Protein AF-A0A7Y0L9H0-F1 (afdb_monomer_lite)

Foldseek 3Di:
DDDQKDWPAWDWAKAWEDDDPLATDIDTDTWTWMAGPPPRDIDIDDDPQADPQFRYGVVLLVQLLVVCVVDPNCVSCVSVPPSGPDDPVCSVVVNVVVVPDDDDD

Structure (mmCIF, N/CA/C/O backbone):
data_AF-A0A7Y0L9H0-F1
#
_entry.id   AF-A0A7Y0L9H0-F1
#
loop_
_atom_site.group_PDB
_atom_site.id
_atom_site.type_symbol
_atom_site.label_atom_id
_atom_site.label_alt_id
_atom_site.label_comp_id
_atom_site.label_asym_id
_atom_site.label_entity_id
_atom_site.label_seq_id
_atom_site.pdbx_PDB_ins_code
_atom_site.Cartn_x
_atom_site.Cartn_y
_atom_site.Cartn_z
_atom_site.occupancy
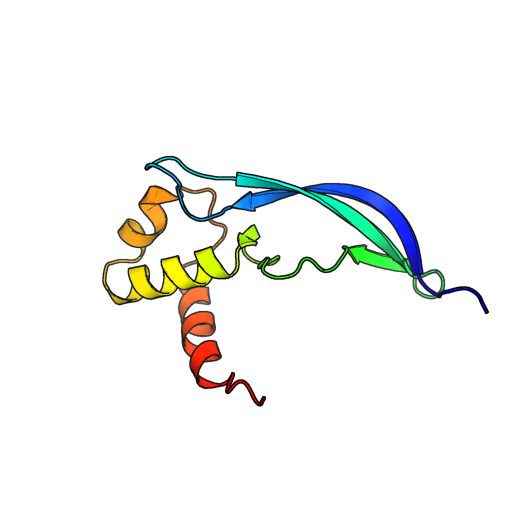_atom_site.B_iso_or_equiv
_atom_site.auth_seq_id
_atom_site.auth_comp_id
_atom_site.auth_asym_id
_atom_site.auth_atom_id
_atom_site.pdbx_PDB_model_num
ATOM 1 N N . MET A 1 1 ? -16.685 -8.187 28.097 1.00 49.34 1 MET A N 1
ATOM 2 C CA . MET A 1 1 ? -15.480 -7.383 27.807 1.00 49.34 1 MET A CA 1
ATOM 3 C C . MET A 1 1 ? -15.494 -7.094 26.321 1.00 49.34 1 MET A C 1
ATOM 5 O O . MET A 1 1 ? -15.111 -7.955 25.540 1.00 49.34 1 MET A O 1
ATOM 9 N N . ASP A 1 2 ? -16.060 -5.956 25.927 1.00 62.06 2 ASP A N 1
ATOM 10 C CA . ASP A 1 2 ? -16.191 -5.607 24.513 1.00 62.06 2 ASP A CA 1
ATOM 11 C C . ASP A 1 2 ? -14.815 -5.366 23.899 1.00 62.06 2 ASP A C 1
ATOM 13 O O . ASP A 1 2 ? -13.956 -4.722 24.508 1.00 62.06 2 ASP A O 1
ATOM 17 N N . ALA A 1 3 ? -14.601 -5.871 22.682 1.00 65.50 3 ALA A N 1
ATOM 18 C CA . ALA A 1 3 ? -13.403 -5.537 21.931 1.00 65.50 3 ALA A CA 1
ATOM 19 C C . ALA A 1 3 ? -13.306 -3.998 21.833 1.00 65.50 3 ALA A C 1
ATOM 21 O O . ALA A 1 3 ? -14.274 -3.349 21.419 1.00 65.50 3 ALA A O 1
ATOM 22 N N . PRO A 1 4 ? -12.160 -3.384 22.184 1.00 81.12 4 PRO A N 1
ATOM 23 C CA . PRO A 1 4 ? -12.028 -1.925 22.245 1.00 81.12 4 PRO A CA 1
ATOM 24 C C . PRO A 1 4 ? -12.211 -1.235 20.881 1.00 81.12 4 PRO A C 1
ATOM 26 O O . PRO A 1 4 ? -12.288 -0.008 20.808 1.00 81.12 4 PRO A O 1
ATOM 29 N N . LEU A 1 5 ? -12.297 -2.011 19.798 1.00 88.12 5 LEU A N 1
ATOM 30 C CA . LEU A 1 5 ? -12.321 -1.581 18.409 1.00 88.12 5 LEU A CA 1
ATOM 31 C C . LEU A 1 5 ? -13.607 -2.070 17.729 1.00 88.12 5 LEU A C 1
ATOM 33 O O . LEU A 1 5 ? -13.976 -3.232 17.870 1.00 88.12 5 LEU A O 1
ATOM 37 N N . TYR A 1 6 ? -14.270 -1.204 16.959 1.00 90.88 6 TYR A N 1
ATOM 38 C CA . TYR A 1 6 ? -15.436 -1.576 16.145 1.00 90.88 6 TYR A CA 1
ATOM 39 C C . TYR A 1 6 ? -15.314 -1.058 14.709 1.00 90.88 6 TYR A C 1
ATOM 41 O O . TYR A 1 6 ? -14.565 -0.115 14.438 1.00 90.88 6 TYR A O 1
ATOM 49 N N . GLY A 1 7 ? -16.050 -1.678 13.783 1.00 91.44 7 GLY A N 1
ATOM 50 C CA . GLY A 1 7 ? -16.091 -1.262 12.381 1.00 91.44 7 GLY A CA 1
ATOM 51 C C . GLY A 1 7 ? -16.749 0.111 12.208 1.00 91.44 7 GLY A C 1
ATOM 52 O O . GLY A 1 7 ? -17.902 0.307 12.576 1.00 91.44 7 GLY A O 1
ATOM 53 N N . PHE A 1 8 ? -16.020 1.057 11.618 1.00 92.94 8 PHE A N 1
ATOM 54 C CA . PHE A 1 8 ? -16.429 2.441 11.362 1.00 92.94 8 PHE A CA 1
ATOM 55 C C . PHE A 1 8 ? -16.506 2.725 9.849 1.00 92.94 8 PHE A C 1
ATOM 57 O O . PHE A 1 8 ? -15.874 3.642 9.320 1.00 92.94 8 PHE A O 1
ATOM 64 N N . GLY A 1 9 ? -17.264 1.885 9.140 1.00 93.75 9 GLY A N 1
ATOM 65 C CA . GLY A 1 9 ? -17.451 1.964 7.688 1.00 93.75 9 GLY A CA 1
ATOM 66 C C . GLY A 1 9 ? -16.247 1.486 6.870 1.00 93.75 9 GLY A C 1
ATOM 67 O O . GLY A 1 9 ? -15.215 1.088 7.410 1.00 93.75 9 GLY A O 1
ATOM 68 N N . ARG A 1 10 ? -16.385 1.522 5.545 1.00 94.19 10 ARG A N 1
ATOM 69 C CA . ARG A 1 10 ? -15.342 1.110 4.598 1.00 94.19 10 ARG A CA 1
ATOM 70 C C . ARG A 1 10 ? -14.944 2.253 3.679 1.00 94.19 10 ARG A C 1
ATOM 72 O O . ARG A 1 10 ? -15.691 3.219 3.511 1.00 94.19 10 ARG A O 1
ATOM 79 N N . LYS A 1 11 ? -13.724 2.193 3.156 1.00 92.56 11 LYS A N 1
ATOM 80 C CA . LYS A 1 11 ? -13.213 3.182 2.211 1.00 92.56 11 LYS A CA 1
ATOM 81 C C . LYS A 1 11 ? -12.370 2.500 1.150 1.00 92.56 11 LYS A C 1
ATOM 83 O O . LYS A 1 11 ? -11.283 2.001 1.448 1.00 92.56 11 LYS A O 1
ATOM 88 N N . GLN A 1 12 ? -12.810 2.647 -0.094 1.00 94.19 12 GLN A N 1
ATOM 89 C CA . GLN A 1 12 ? -12.024 2.278 -1.258 1.00 94.19 12 GLN A CA 1
ATOM 90 C C . GLN A 1 12 ? -10.747 3.112 -1.345 1.00 94.19 12 GLN A C 1
ATOM 92 O O . GLN A 1 12 ? -10.751 4.346 -1.255 1.00 94.19 12 GL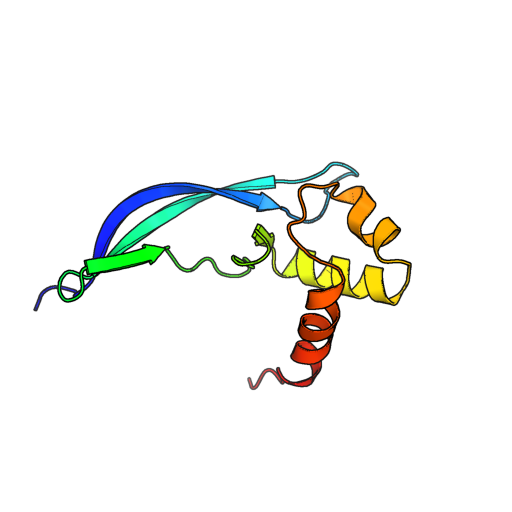N A O 1
ATOM 97 N N . GLN A 1 13 ? -9.637 2.411 -1.517 1.00 91.25 13 GLN A N 1
ATOM 98 C CA . GLN A 1 13 ? -8.321 2.973 -1.739 1.00 91.25 13 GLN A CA 1
ATOM 99 C C . GLN A 1 13 ? -7.693 2.372 -2.975 1.00 91.25 13 GLN A C 1
ATOM 101 O O . GLN A 1 13 ? -7.903 1.210 -3.312 1.00 91.25 13 GLN A O 1
ATOM 106 N N . LEU A 1 14 ? -6.898 3.200 -3.638 1.00 91.62 14 LEU A N 1
ATOM 107 C CA . LEU A 1 14 ? -6.198 2.831 -4.845 1.00 91.62 14 LEU A CA 1
ATOM 108 C C . LEU A 1 14 ? -4.709 2.716 -4.542 1.00 91.62 14 LEU A C 1
ATOM 110 O O . LEU A 1 14 ? -4.085 3.684 -4.104 1.00 91.62 14 LEU A O 1
ATOM 114 N N . PHE A 1 15 ? -4.154 1.545 -4.826 1.00 90.38 15 PHE A N 1
ATOM 115 C CA . PHE A 1 15 ? -2.738 1.241 -4.696 1.00 90.38 15 PHE A CA 1
ATOM 116 C C . PHE A 1 15 ? -2.146 0.934 -6.067 1.00 90.38 15 PHE A C 1
ATOM 118 O O . PHE A 1 15 ? -2.767 0.281 -6.899 1.00 90.38 15 PHE A O 1
ATOM 125 N N . MET A 1 16 ? -0.939 1.418 -6.327 1.00 90.06 16 MET A N 1
ATOM 126 C CA . MET A 1 16 ? -0.202 1.075 -7.539 1.00 90.06 16 MET A CA 1
ATOM 127 C C . MET A 1 16 ? 0.493 -0.280 -7.383 1.00 90.06 16 MET A C 1
ATOM 129 O O . MET A 1 16 ? 0.913 -0.648 -6.285 1.00 90.06 16 MET A O 1
ATOM 133 N N . ASP A 1 17 ? 0.669 -0.987 -8.492 1.00 92.19 17 ASP A N 1
ATOM 134 C CA . ASP A 1 17 ? 1.426 -2.235 -8.522 1.00 92.19 17 ASP A CA 1
ATOM 135 C C . ASP A 1 17 ? 2.366 -2.295 -9.739 1.00 92.19 17 ASP A C 1
ATOM 137 O O . ASP A 1 17 ? 2.420 -1.372 -10.562 1.00 92.19 17 ASP A O 1
ATOM 141 N N . LEU A 1 18 ? 3.146 -3.372 -9.828 1.00 90.69 18 LEU A N 1
ATOM 142 C CA . LEU A 1 18 ? 3.986 -3.688 -10.976 1.00 90.69 18 LEU A CA 1
ATOM 143 C C . LEU A 1 18 ? 3.171 -3.699 -12.275 1.00 90.69 18 LEU A C 1
ATOM 145 O O . LEU A 1 18 ? 2.039 -4.184 -12.290 1.00 90.69 18 LEU A O 1
ATOM 149 N N . PRO A 1 19 ? 3.730 -3.181 -13.383 1.00 90.25 19 PRO A N 1
ATOM 150 C CA . PRO A 1 19 ? 3.054 -3.259 -14.658 1.00 90.25 19 PRO A CA 1
ATOM 151 C C . PRO A 1 19 ? 2.948 -4.721 -15.091 1.00 90.25 19 PRO A C 1
ATOM 153 O O . PRO A 1 19 ? 3.906 -5.485 -14.979 1.00 90.25 19 PRO A O 1
ATOM 156 N N . MET A 1 20 ? 1.797 -5.087 -15.640 1.00 90.88 20 MET A N 1
ATOM 157 C CA . MET A 1 20 ? 1.559 -6.397 -16.240 1.00 90.88 20 MET A CA 1
ATOM 158 C C . MET A 1 20 ? 1.340 -6.193 -17.736 1.00 90.88 20 MET A C 1
ATOM 160 O O . MET A 1 20 ? 0.596 -5.299 -18.143 1.00 90.88 20 MET A O 1
ATOM 164 N N . HIS A 1 21 ? 2.039 -6.974 -18.563 1.00 89.81 21 HIS A N 1
ATOM 165 C CA . HIS A 1 21 ? 1.976 -6.886 -20.031 1.00 89.81 21 HIS A CA 1
ATOM 166 C C . HIS A 1 21 ? 2.213 -5.468 -20.587 1.00 89.81 21 HIS A C 1
ATOM 168 O O . HIS A 1 21 ? 1.515 -5.008 -21.488 1.00 89.81 21 HIS A O 1
ATOM 174 N N . GLY A 1 22 ? 3.165 -4.732 -20.002 1.00 85.31 22 GLY A N 1
ATOM 175 C CA . GLY A 1 22 ? 3.490 -3.361 -20.416 1.00 85.31 22 GLY A CA 1
ATOM 176 C C . GLY A 1 22 ? 2.438 -2.309 -20.044 1.00 85.31 22 GLY A C 1
ATOM 177 O O . GLY A 1 22 ? 2.600 -1.138 -20.382 1.00 85.31 22 GLY A O 1
ATOM 178 N N . ARG A 1 23 ? 1.375 -2.688 -19.323 1.00 87.00 23 ARG A N 1
ATOM 179 C CA . ARG A 1 23 ? 0.316 -1.780 -18.871 1.00 87.00 23 ARG A CA 1
ATOM 180 C C . ARG A 1 23 ? 0.434 -1.505 -17.380 1.00 87.00 23 ARG A C 1
ATOM 182 O O . ARG A 1 23 ? 0.857 -2.351 -16.599 1.00 87.00 23 ARG A O 1
ATOM 189 N N . ARG A 1 24 ? 0.035 -0.299 -16.979 1.00 88.19 24 ARG A N 1
ATOM 190 C CA . ARG A 1 24 ? -0.020 0.111 -15.570 1.00 88.19 24 ARG A CA 1
ATOM 191 C C . ARG A 1 24 ? -1.119 -0.658 -14.845 1.00 88.19 24 ARG A C 1
ATOM 193 O O . ARG A 1 24 ? -2.245 -0.693 -15.331 1.00 88.19 24 ARG A O 1
ATOM 200 N N . VAL A 1 25 ? -0.803 -1.180 -13.663 1.00 91.62 25 VAL A N 1
ATOM 201 C CA . VAL A 1 25 ? -1.756 -1.894 -12.806 1.00 91.62 25 VAL A CA 1
ATOM 202 C C . VAL A 1 25 ? -2.065 -1.065 -11.565 1.00 91.62 25 VAL A C 1
ATOM 204 O O . VAL A 1 25 ? -1.188 -0.415 -10.984 1.00 91.62 25 VAL A O 1
ATOM 207 N N . ARG A 1 26 ? -3.344 -1.063 -11.187 1.00 91.19 26 ARG A N 1
ATOM 208 C CA . ARG A 1 26 ? -3.873 -0.417 -9.987 1.00 91.19 26 ARG A CA 1
ATOM 209 C C . ARG A 1 26 ? -4.752 -1.418 -9.252 1.00 91.19 26 ARG A C 1
ATOM 211 O O . ARG A 1 26 ? -5.630 -2.018 -9.862 1.00 91.19 26 ARG A O 1
ATOM 218 N N . LEU A 1 27 ? -4.521 -1.567 -7.959 1.00 92.31 27 LEU A N 1
ATOM 219 C CA . LEU A 1 27 ? -5.346 -2.347 -7.052 1.00 92.31 27 LEU A CA 1
ATOM 220 C C . LEU A 1 27 ? -6.351 -1.403 -6.400 1.00 92.31 27 LEU A C 1
ATOM 222 O O . LEU A 1 27 ? -5.962 -0.381 -5.834 1.00 92.31 27 LEU A O 1
ATOM 226 N N . VAL A 1 28 ? -7.634 -1.737 -6.489 1.00 94.00 28 VAL A N 1
ATOM 227 C CA . VAL A 1 28 ? -8.694 -1.053 -5.746 1.00 94.00 28 VAL A CA 1
ATOM 228 C C . VAL A 1 28 ? -9.077 -1.960 -4.589 1.00 94.00 28 VAL A C 1
ATOM 230 O O . VAL A 1 28 ? -9.591 -3.052 -4.806 1.00 94.00 28 VAL A O 1
ATOM 233 N N . ILE A 1 29 ? -8.778 -1.522 -3.372 1.00 93.31 29 ILE A N 1
ATOM 234 C CA . ILE A 1 29 ? -9.014 -2.287 -2.148 1.00 93.31 29 ILE A CA 1
ATOM 235 C C . ILE A 1 29 ? -10.045 -1.531 -1.324 1.00 93.31 29 ILE A C 1
ATOM 237 O O . ILE A 1 29 ? -9.849 -0.352 -1.018 1.00 93.31 29 ILE A O 1
ATOM 241 N N . ASP A 1 30 ? -11.139 -2.194 -0.965 1.00 94.31 30 ASP A N 1
ATOM 242 C CA . ASP A 1 30 ? -12.095 -1.647 -0.010 1.00 94.31 30 ASP A CA 1
ATOM 243 C C . ASP A 1 30 ? -11.626 -1.943 1.416 1.00 94.31 30 ASP A C 1
ATOM 245 O O . ASP A 1 30 ? -11.740 -3.067 1.894 1.00 94.31 30 ASP A O 1
ATOM 249 N N . CYS A 1 31 ? -11.032 -0.950 2.078 1.00 92.62 31 CYS A N 1
ATOM 250 C CA . CYS A 1 31 ? -10.447 -1.146 3.401 1.00 92.62 31 CYS A CA 1
ATOM 251 C C . CYS A 1 31 ? -11.487 -0.902 4.492 1.00 92.62 31 CYS A C 1
ATOM 253 O O . CYS A 1 31 ? -12.115 0.167 4.530 1.00 92.62 31 CYS A O 1
ATOM 255 N N . GLN A 1 32 ? -11.581 -1.818 5.456 1.00 93.25 32 GLN A N 1
ATOM 256 C CA . GLN A 1 32 ? -12.341 -1.566 6.675 1.00 93.25 32 GLN A CA 1
ATOM 257 C C . GLN A 1 32 ? -11.672 -0.451 7.491 1.00 93.25 32 GLN A C 1
ATOM 259 O O . GLN A 1 32 ? -10.465 -0.455 7.736 1.00 93.25 32 GLN A O 1
ATOM 264 N N . ARG A 1 33 ? -12.454 0.538 7.926 1.00 93.94 33 ARG A N 1
ATOM 265 C CA . ARG A 1 33 ? -12.022 1.491 8.951 1.00 93.94 33 ARG A CA 1
ATOM 266 C C . ARG A 1 33 ? -12.477 0.971 10.298 1.00 93.94 33 ARG A C 1
ATOM 268 O O . ARG A 1 33 ? -13.592 0.471 10.433 1.00 93.94 33 ARG A O 1
ATOM 275 N N . TYR A 1 34 ? -11.635 1.138 11.294 1.00 93.38 34 TYR A N 1
ATOM 276 C CA . TYR A 1 34 ? -11.934 0.799 12.670 1.00 93.38 34 TYR A CA 1
ATOM 277 C C . TYR A 1 34 ? -11.835 2.048 13.525 1.00 93.38 34 TYR A C 1
ATOM 279 O O . TYR A 1 34 ? -11.007 2.926 13.266 1.00 93.38 34 TYR A O 1
ATOM 287 N N . ARG A 1 35 ? -12.672 2.128 14.556 1.00 93.50 35 ARG A N 1
ATOM 288 C CA . ARG A 1 35 ? -12.619 3.202 15.542 1.00 93.50 35 ARG A CA 1
ATOM 289 C C . ARG A 1 35 ? -12.516 2.616 16.941 1.00 93.50 35 ARG A C 1
ATOM 291 O O . ARG A 1 35 ? -13.229 1.675 17.282 1.00 93.50 35 ARG A O 1
ATOM 298 N N . CYS A 1 36 ? -11.611 3.170 17.739 1.00 92.25 36 CYS A N 1
ATOM 299 C CA . CYS A 1 36 ? -11.488 2.818 19.145 1.00 92.25 36 CYS A CA 1
ATOM 300 C C . CYS A 1 36 ? -12.645 3.439 19.935 1.00 92.25 36 CYS A C 1
ATOM 302 O O . CYS A 1 36 ? -12.911 4.635 19.798 1.00 92.25 36 CYS A O 1
ATOM 304 N N . ARG A 1 37 ? -13.319 2.645 20.773 1.00 89.69 37 ARG A N 1
ATOM 305 C CA . ARG A 1 37 ? -14.404 3.121 21.647 1.00 89.69 37 ARG A CA 1
ATOM 306 C C . ARG A 1 37 ? -13.890 3.982 22.803 1.00 89.69 37 ARG A C 1
ATOM 308 O O . ARG A 1 37 ? -14.585 4.904 23.201 1.00 89.69 37 ARG A O 1
ATOM 315 N N . ALA A 1 38 ? -12.679 3.715 23.297 1.00 90.81 38 ALA A N 1
ATOM 316 C CA . ALA A 1 38 ? -12.109 4.410 24.452 1.00 90.81 38 ALA A CA 1
ATOM 317 C C . ALA A 1 38 ? -11.499 5.779 24.101 1.00 90.81 38 ALA A C 1
ATOM 319 O O . ALA A 1 38 ? -11.750 6.758 24.790 1.00 90.81 38 ALA A O 1
ATOM 320 N N . CYS A 1 39 ? -10.709 5.865 23.023 1.00 90.50 39 CYS A N 1
ATOM 321 C CA . CYS A 1 39 ? -10.009 7.104 22.646 1.00 90.50 39 CYS A CA 1
ATOM 322 C C . CYS A 1 39 ? -10.555 7.780 21.379 1.00 90.50 39 CYS A C 1
ATOM 324 O O . CYS A 1 39 ? -10.092 8.851 20.999 1.00 90.50 39 CYS A O 1
ATOM 326 N N . GLY A 1 40 ? -11.497 7.153 20.667 1.00 89.88 40 GLY A N 1
ATOM 327 C CA . GLY A 1 40 ? -12.084 7.703 19.442 1.00 89.88 40 GLY A CA 1
ATOM 328 C C . GLY A 1 40 ? -11.169 7.694 18.211 1.00 89.88 40 GLY A C 1
ATOM 329 O O . GLY A 1 40 ? -11.633 8.078 17.131 1.00 89.88 40 GLY A O 1
ATOM 330 N N . ALA A 1 41 ? -9.915 7.242 18.337 1.00 91.62 41 ALA A N 1
ATOM 331 C CA . ALA A 1 41 ? -8.958 7.162 17.237 1.00 91.62 41 ALA A CA 1
ATOM 332 C C . ALA A 1 41 ? -9.469 6.252 16.114 1.00 91.62 41 ALA A C 1
ATOM 334 O O . ALA A 1 41 ? -10.058 5.200 16.370 1.00 91.62 41 ALA A O 1
ATOM 335 N N . THR A 1 42 ? -9.233 6.661 14.867 1.00 91.44 42 THR A N 1
ATOM 336 C CA . THR A 1 42 ? -9.610 5.888 13.679 1.00 91.44 42 THR A CA 1
ATOM 337 C C . THR A 1 42 ? -8.368 5.343 13.001 1.00 91.44 42 THR A C 1
ATOM 339 O O . THR A 1 42 ? -7.429 6.085 12.725 1.00 91.44 42 THR A O 1
ATOM 342 N N . PHE A 1 43 ? -8.394 4.061 12.682 1.00 89.69 43 PHE A N 1
ATOM 343 C CA . PHE A 1 43 ? -7.350 3.379 11.935 1.00 89.69 43 PHE A CA 1
ATOM 344 C C . PHE A 1 43 ? -7.993 2.549 10.828 1.00 89.69 43 PHE A C 1
ATOM 346 O O . PHE A 1 43 ? -9.217 2.485 10.686 1.00 89.69 43 PHE A O 1
ATOM 353 N N . ARG A 1 44 ? -7.153 1.995 9.967 1.00 89.12 44 ARG A N 1
ATOM 354 C CA . ARG A 1 44 ? -7.577 1.176 8.839 1.00 89.12 44 ARG A CA 1
ATOM 355 C C . ARG A 1 44 ? -7.157 -0.257 9.088 1.00 89.12 44 ARG A C 1
ATOM 357 O O . ARG A 1 44 ? -6.263 -0.507 9.891 1.00 89.12 44 ARG A O 1
ATOM 364 N N . GLU A 1 45 ? -7.826 -1.163 8.402 1.00 88.56 45 GLU A N 1
ATOM 365 C CA . GLU A 1 45 ? -7.395 -2.542 8.277 1.00 88.56 45 GLU A CA 1
ATOM 366 C C . GLU A 1 45 ? -5.935 -2.601 7.813 1.00 88.56 45 GLU A C 1
ATOM 368 O O . GLU A 1 45 ? -5.596 -1.944 6.822 1.00 88.56 45 GLU A O 1
ATOM 373 N N . PRO A 1 46 ? -5.068 -3.328 8.539 1.00 88.31 46 PRO A N 1
ATOM 374 C CA . PRO A 1 46 ? -3.693 -3.515 8.119 1.00 88.31 46 PRO A CA 1
ATOM 375 C C . PRO A 1 46 ? -3.685 -4.343 6.837 1.00 88.31 46 PRO A C 1
ATOM 377 O O . PRO A 1 46 ? -4.186 -5.465 6.803 1.00 88.31 46 PRO A O 1
ATOM 380 N N . LEU A 1 47 ? -3.108 -3.784 5.778 1.00 90.06 47 LEU A N 1
ATOM 381 C CA . LEU A 1 47 ? -2.977 -4.474 4.503 1.00 90.06 47 LEU A CA 1
ATOM 382 C C . LEU A 1 47 ? -1.575 -5.093 4.403 1.00 90.06 47 LEU A C 1
ATOM 384 O O . LEU A 1 47 ? -0.599 -4.338 4.329 1.00 90.06 47 LEU A O 1
ATOM 388 N N . PRO A 1 48 ? -1.441 -6.435 4.397 1.00 88.81 48 PRO A N 1
ATOM 389 C CA . PRO A 1 48 ? -0.148 -7.065 4.167 1.00 88.81 48 PRO A CA 1
ATOM 390 C C . PRO A 1 48 ? 0.363 -6.708 2.767 1.00 88.81 48 PRO A C 1
ATOM 392 O O . PRO A 1 48 ? -0.418 -6.488 1.841 1.00 88.81 48 PRO A O 1
ATOM 395 N N . ASP A 1 49 ? 1.685 -6.610 2.623 1.00 88.88 49 ASP A N 1
ATOM 396 C CA . ASP A 1 49 ? 2.368 -6.309 1.356 1.00 88.88 49 ASP A CA 1
ATOM 397 C C . ASP A 1 49 ? 1.977 -4.983 0.682 1.00 88.88 49 ASP A C 1
ATOM 399 O O . ASP A 1 49 ? 2.291 -4.754 -0.493 1.00 88.88 49 ASP A O 1
ATOM 403 N N . ILE A 1 50 ? 1.339 -4.072 1.420 1.00 89.94 50 ILE A N 1
ATOM 404 C CA . ILE A 1 50 ? 0.990 -2.732 0.960 1.00 89.94 50 ILE A CA 1
ATOM 405 C C . ILE A 1 50 ? 1.795 -1.688 1.723 1.00 89.94 50 ILE A C 1
ATOM 407 O O . ILE A 1 50 ? 1.736 -1.554 2.943 1.00 89.94 50 ILE A O 1
ATOM 411 N N . ASN A 1 51 ? 2.476 -0.842 0.961 1.00 87.19 51 ASN A N 1
ATOM 412 C CA . ASN A 1 51 ? 3.119 0.345 1.475 1.00 87.19 51 ASN A CA 1
ATOM 413 C C . ASN A 1 51 ? 2.107 1.499 1.540 1.00 87.19 51 ASN A C 1
ATOM 415 O O . ASN A 1 51 ? 1.972 2.291 0.600 1.00 87.19 51 ASN A O 1
ATOM 419 N N . GLU A 1 52 ? 1.396 1.631 2.662 1.00 83.12 52 GLU A N 1
ATOM 420 C CA . GLU A 1 52 ? 0.350 2.655 2.845 1.00 83.12 52 GLU A CA 1
ATOM 421 C C . GLU A 1 52 ? 0.843 4.090 2.616 1.00 83.12 52 GLU A C 1
ATOM 423 O O . GLU A 1 52 ? 0.102 4.972 2.181 1.00 83.12 52 GLU A O 1
ATOM 428 N N . LYS A 1 53 ? 2.115 4.340 2.916 1.00 81.38 53 LYS A N 1
ATOM 429 C CA . LYS A 1 53 ? 2.730 5.661 2.795 1.00 81.38 53 LYS A CA 1
ATOM 430 C C . LYS A 1 53 ? 2.954 6.063 1.341 1.00 81.38 53 LYS A C 1
ATOM 432 O O . LYS A 1 53 ? 2.898 7.249 1.013 1.00 81.38 53 LYS A O 1
ATOM 437 N N . HIS A 1 54 ? 3.244 5.082 0.496 1.00 81.44 54 HIS A N 1
ATOM 438 C CA . HIS A 1 54 ? 3.540 5.274 -0.918 1.00 81.44 54 HIS A CA 1
ATOM 439 C C . HIS A 1 54 ? 2.377 4.891 -1.833 1.00 81.44 54 HIS A C 1
ATOM 441 O O . HIS A 1 54 ? 2.447 5.165 -3.031 1.00 81.44 54 HIS A O 1
ATOM 447 N N . MET A 1 55 ? 1.290 4.365 -1.256 1.00 87.69 55 MET A N 1
ATOM 448 C CA . MET A 1 55 ? 0.094 3.911 -1.963 1.00 87.69 55 MET A CA 1
ATOM 449 C C . MET A 1 55 ? 0.463 2.921 -3.074 1.00 87.69 55 MET A C 1
ATOM 451 O O . MET A 1 55 ? 0.052 3.068 -4.225 1.00 87.69 55 MET A O 1
ATOM 455 N N . CYS A 1 56 ? 1.290 1.931 -2.736 1.00 89.31 56 CYS A N 1
ATOM 456 C CA . CYS A 1 56 ? 1.751 0.901 -3.659 1.00 89.31 56 CYS A CA 1
ATOM 457 C C . CYS A 1 56 ? 1.981 -0.437 -2.959 1.00 89.31 56 CYS A C 1
ATOM 459 O O . CYS A 1 56 ? 2.067 -0.478 -1.736 1.00 89.31 56 CYS A O 1
ATOM 461 N N . THR A 1 57 ? 2.138 -1.515 -3.722 1.00 91.38 57 THR A N 1
ATOM 462 C CA . THR A 1 57 ? 2.600 -2.795 -3.169 1.00 91.38 57 THR A CA 1
ATOM 463 C C . THR A 1 57 ? 4.067 -2.707 -2.733 1.00 91.38 57 THR A C 1
ATOM 465 O O . THR A 1 57 ? 4.870 -1.968 -3.316 1.00 91.38 57 THR A O 1
ATOM 468 N N . GLU A 1 58 ? 4.451 -3.471 -1.712 1.00 89.44 58 GLU A N 1
ATOM 469 C CA . GLU A 1 58 ? 5.842 -3.549 -1.251 1.00 89.44 58 GLU A CA 1
ATOM 470 C C . GLU A 1 58 ? 6.754 -4.141 -2.336 1.00 89.44 58 GLU A C 1
ATOM 472 O O . GLU A 1 58 ? 7.865 -3.654 -2.555 1.00 89.44 58 GLU A O 1
ATOM 477 N N . ARG A 1 59 ? 6.258 -5.113 -3.119 1.00 90.31 59 ARG A N 1
ATOM 478 C CA . ARG A 1 59 ? 6.985 -5.647 -4.286 1.00 90.31 59 ARG A CA 1
ATOM 479 C C . ARG A 1 59 ? 7.287 -4.577 -5.333 1.00 90.31 59 ARG A C 1
ATOM 481 O O . ARG A 1 59 ? 8.376 -4.558 -5.903 1.00 90.31 59 ARG A O 1
ATOM 488 N N . MET A 1 60 ? 6.357 -3.653 -5.571 1.00 88.88 60 MET A N 1
ATOM 489 C CA . MET A 1 60 ? 6.570 -2.548 -6.498 1.00 88.88 60 MET A CA 1
ATOM 490 C C . MET A 1 60 ? 7.587 -1.558 -5.935 1.00 88.88 60 MET A C 1
ATOM 492 O O . MET A 1 60 ? 8.472 -1.119 -6.669 1.00 88.88 60 MET A O 1
ATOM 496 N N . ALA A 1 61 ? 7.507 -1.238 -4.640 1.00 85.25 61 ALA A N 1
ATOM 497 C CA . ALA A 1 61 ? 8.504 -0.401 -3.978 1.00 85.25 61 ALA A CA 1
ATOM 498 C C . ALA A 1 61 ? 9.910 -1.018 -4.091 1.00 85.25 61 ALA A C 1
ATOM 500 O O . ALA A 1 61 ? 10.867 -0.317 -4.428 1.00 85.25 61 ALA A O 1
ATOM 501 N N . ALA A 1 62 ? 10.024 -2.334 -3.896 1.00 84.31 62 ALA A N 1
ATOM 502 C CA . ALA A 1 62 ? 11.259 -3.090 -4.071 1.00 84.31 62 ALA A CA 1
ATOM 503 C C . ALA A 1 62 ? 11.762 -3.090 -5.523 1.00 84.31 62 ALA A C 1
ATOM 505 O O . ALA A 1 62 ? 12.948 -2.865 -5.753 1.00 84.31 62 ALA A O 1
ATOM 506 N N . TYR A 1 63 ? 10.892 -3.283 -6.510 1.00 86.88 63 TYR A N 1
ATOM 507 C CA . TYR A 1 63 ? 11.282 -3.223 -7.919 1.00 86.88 63 TYR A CA 1
ATOM 508 C C . TYR A 1 63 ? 11.786 -1.833 -8.303 1.00 86.88 63 TYR A C 1
ATOM 510 O O . TYR A 1 63 ? 12.873 -1.686 -8.856 1.00 86.88 63 TYR A O 1
ATOM 518 N N . VAL A 1 64 ? 11.034 -0.786 -7.955 1.00 83.00 64 VAL A N 1
ATOM 519 C CA . VAL A 1 64 ? 11.442 0.602 -8.200 1.00 83.00 64 VAL A CA 1
ATOM 520 C C . VAL A 1 64 ? 12.779 0.900 -7.512 1.00 83.00 64 VAL A C 1
ATOM 522 O O . VAL A 1 64 ? 13.576 1.648 -8.072 1.00 83.00 64 VAL A O 1
ATOM 525 N N . SER A 1 65 ? 13.056 0.263 -6.366 1.00 79.75 65 SER A N 1
ATOM 526 C CA . SER A 1 65 ? 14.350 0.336 -5.670 1.00 79.75 65 SER A CA 1
ATOM 527 C C . SER A 1 65 ? 15.510 -0.107 -6.509 1.00 79.75 65 SER A C 1
ATOM 529 O O . SER A 1 65 ? 16.461 0.637 -6.732 1.00 79.75 65 SER A O 1
ATOM 531 N N . GLU A 1 66 ? 15.380 -1.309 -7.027 1.00 83.25 66 GLU A N 1
ATOM 532 C CA . GLU A 1 66 ? 16.429 -1.953 -7.769 1.00 83.25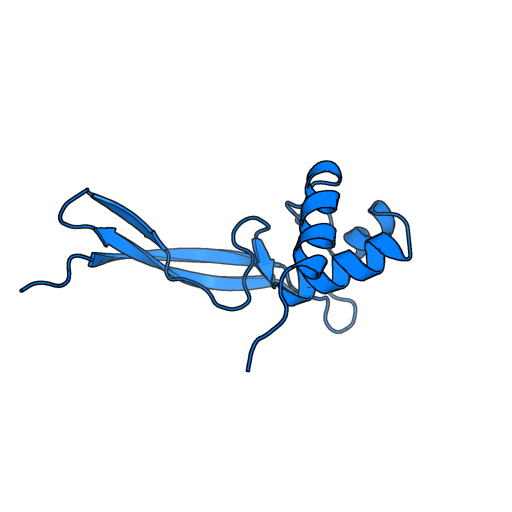 66 GLU A CA 1
ATOM 533 C C . GLU A 1 66 ? 16.652 -1.226 -9.092 1.00 83.25 66 GLU A C 1
ATOM 535 O O . GLU A 1 66 ? 17.783 -0.977 -9.505 1.00 83.25 66 GLU A O 1
ATOM 540 N N . GLN A 1 67 ? 15.561 -0.784 -9.717 1.00 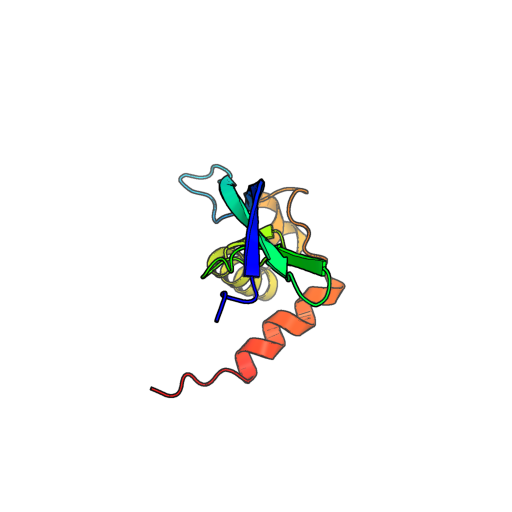83.94 67 GLN A N 1
ATOM 541 C CA . GLN A 1 67 ? 15.614 0.008 -10.932 1.00 83.94 67 GLN A CA 1
ATOM 542 C C . GLN A 1 67 ? 16.266 1.373 -10.700 1.00 83.94 67 GLN A C 1
ATOM 544 O O . GLN A 1 67 ? 17.099 1.775 -11.500 1.00 83.94 67 GLN A O 1
ATOM 549 N N . ALA A 1 68 ? 15.944 2.081 -9.619 1.00 79.88 68 ALA A N 1
ATOM 550 C CA . ALA A 1 68 ? 16.541 3.382 -9.317 1.00 79.88 68 ALA A CA 1
ATOM 551 C C . ALA A 1 68 ? 18.030 3.301 -8.936 1.00 79.88 68 ALA A C 1
ATOM 553 O O . ALA A 1 68 ? 18.737 4.301 -9.050 1.00 79.88 68 ALA A O 1
ATOM 554 N N . SER A 1 69 ? 18.505 2.137 -8.484 1.00 79.50 69 SER A N 1
ATOM 555 C CA . SER A 1 69 ? 19.935 1.874 -8.284 1.00 79.50 69 SER A CA 1
ATOM 556 C C . SER A 1 69 ? 20.665 1.601 -9.600 1.00 79.50 69 SER A C 1
ATOM 558 O O . SER A 1 69 ? 21.806 2.019 -9.757 1.00 79.50 69 SER A O 1
ATOM 560 N N . ARG A 1 70 ? 20.019 0.908 -10.547 1.00 79.44 70 ARG A N 1
ATOM 561 C CA . ARG A 1 70 ? 20.616 0.530 -11.842 1.00 79.44 70 ARG A CA 1
ATOM 562 C C . ARG A 1 70 ? 20.539 1.634 -12.902 1.00 79.44 70 ARG A C 1
ATOM 564 O O . ARG A 1 70 ? 21.372 1.685 -13.798 1.00 79.44 70 ARG A O 1
ATOM 571 N N . ARG A 1 71 ? 19.526 2.498 -12.837 1.00 80.19 71 ARG A N 1
ATOM 572 C CA . ARG A 1 71 ? 19.271 3.596 -13.785 1.00 80.19 71 ARG A CA 1
ATOM 573 C C . ARG A 1 71 ? 18.779 4.836 -13.050 1.00 80.19 71 ARG A C 1
ATOM 575 O O . ARG A 1 71 ? 18.426 4.785 -11.879 1.00 80.19 71 ARG A O 1
ATOM 582 N N . ASN A 1 72 ? 18.693 5.964 -13.753 1.00 81.94 72 ASN A N 1
ATOM 583 C CA . ASN A 1 72 ? 18.195 7.196 -13.149 1.00 81.94 72 ASN A CA 1
ATOM 584 C C . ASN A 1 72 ? 16.744 7.053 -12.628 1.00 81.94 72 ASN A C 1
ATOM 586 O O . ASN A 1 72 ? 15.897 6.358 -13.201 1.00 81.94 72 ASN A O 1
ATOM 590 N N . TRP A 1 73 ? 16.450 7.769 -11.541 1.00 72.81 73 TRP A N 1
ATOM 591 C CA . TRP A 1 73 ? 15.145 7.779 -10.868 1.00 72.81 73 TRP A CA 1
ATOM 592 C C . TRP A 1 73 ? 13.968 8.079 -11.812 1.00 72.81 73 TRP A C 1
ATOM 594 O O . TRP A 1 73 ? 12.895 7.485 -11.693 1.00 72.81 73 TRP A O 1
ATOM 604 N N . ALA A 1 74 ? 14.159 9.003 -12.759 1.00 79.94 74 ALA A N 1
ATOM 605 C CA . ALA A 1 74 ? 13.115 9.408 -13.696 1.00 79.94 74 ALA A CA 1
ATOM 606 C C . ALA A 1 74 ? 12.691 8.255 -14.620 1.00 79.94 74 ALA A C 1
ATOM 608 O O . ALA A 1 74 ? 11.498 8.046 -14.837 1.00 79.94 74 ALA A O 1
ATOM 609 N N . SER A 1 75 ? 13.655 7.465 -15.086 1.00 82.12 75 SER A N 1
ATOM 610 C CA . SER A 1 75 ? 13.421 6.291 -15.927 1.00 82.12 75 SER A CA 1
ATOM 611 C C . SER A 1 75 ? 12.808 5.144 -15.126 1.00 82.12 75 SER A C 1
ATOM 613 O O . SER A 1 75 ? 11.921 4.454 -15.621 1.00 82.12 75 SER A O 1
ATOM 615 N N . ALA A 1 76 ? 13.222 4.969 -13.865 1.00 82.25 76 ALA A N 1
ATOM 616 C CA . ALA A 1 76 ? 12.660 3.956 -12.972 1.00 82.25 76 ALA A CA 1
ATOM 617 C C . ALA A 1 76 ? 11.158 4.165 -12.699 1.00 82.25 76 ALA A C 1
ATOM 619 O O . ALA A 1 76 ? 10.399 3.197 -12.677 1.00 82.25 76 ALA A O 1
ATOM 620 N N . LYS A 1 77 ? 10.708 5.420 -12.542 1.00 77.06 77 LYS A N 1
ATOM 621 C CA . LYS A 1 77 ? 9.289 5.747 -12.298 1.00 77.06 77 LYS A CA 1
ATOM 622 C C . LYS A 1 77 ? 8.430 5.833 -13.568 1.00 77.06 77 LYS A C 1
ATOM 624 O O . LYS A 1 77 ? 7.206 5.796 -13.465 1.00 77.06 77 LYS A O 1
ATOM 629 N N . ALA A 1 78 ? 9.036 5.980 -14.748 1.00 83.88 78 ALA A N 1
ATOM 630 C CA . ALA A 1 78 ? 8.321 6.257 -15.998 1.00 83.88 78 ALA A CA 1
ATOM 631 C C . ALA A 1 78 ? 7.195 5.251 -16.331 1.00 83.88 78 ALA A C 1
ATOM 633 O O . ALA A 1 78 ? 6.093 5.701 -16.674 1.00 83.88 78 ALA A O 1
ATOM 634 N N . PRO A 1 79 ? 7.379 3.926 -16.140 1.00 83.38 79 PRO A N 1
ATOM 635 C CA . PRO A 1 79 ? 6.308 2.954 -16.363 1.00 83.38 79 PRO A CA 1
ATOM 636 C C . PRO A 1 79 ? 5.072 3.219 -15.500 1.00 83.38 79 PRO A C 1
ATOM 638 O O . PRO A 1 79 ? 3.960 2.935 -15.925 1.00 83.38 79 PRO A O 1
ATOM 641 N N . PHE A 1 80 ? 5.247 3.829 -14.327 1.00 80.44 80 PHE A N 1
ATOM 642 C CA . PHE A 1 80 ? 4.205 4.058 -13.326 1.00 80.44 80 PHE A CA 1
ATOM 643 C C . PHE A 1 80 ? 3.572 5.457 -13.398 1.00 80.44 80 PHE A C 1
ATOM 645 O O . PHE A 1 80 ? 2.482 5.662 -12.870 1.00 80.44 80 PHE A O 1
ATOM 652 N N . GLY A 1 81 ? 4.216 6.411 -14.080 1.00 73.19 81 GLY A N 1
ATOM 653 C CA . GLY A 1 81 ? 3.734 7.786 -14.236 1.00 73.19 81 GLY A CA 1
ATOM 654 C C . GLY A 1 81 ? 3.840 8.648 -12.967 1.00 73.19 81 GLY A C 1
ATOM 655 O O . GLY A 1 81 ? 4.580 8.345 -12.032 1.00 73.19 81 GLY A O 1
ATOM 656 N N . THR A 1 82 ? 3.100 9.759 -12.936 1.00 61.62 82 THR A N 1
ATOM 657 C CA . THR A 1 82 ? 3.046 10.734 -11.824 1.00 61.62 82 THR A CA 1
ATOM 658 C C . THR A 1 82 ? 2.243 10.265 -10.610 1.00 61.62 82 THR A C 1
ATOM 660 O O . THR A 1 82 ? 2.280 10.921 -9.573 1.00 61.62 82 THR A O 1
ATOM 663 N N . SER A 1 83 ? 1.537 9.132 -10.694 1.00 54.47 83 SER A N 1
ATOM 664 C CA . SER A 1 83 ? 0.722 8.605 -9.588 1.00 54.47 83 SER A CA 1
ATOM 665 C C . SER A 1 83 ? 1.547 8.000 -8.451 1.00 54.47 83 SER A C 1
ATOM 667 O O . SER A 1 83 ? 1.011 7.713 -7.384 1.00 54.47 83 SER A O 1
ATOM 669 N N . LEU A 1 84 ? 2.853 7.829 -8.653 1.00 57.94 84 LEU A N 1
ATOM 670 C CA . LEU A 1 84 ? 3.769 7.384 -7.619 1.00 57.94 84 LEU A CA 1
ATOM 671 C C . LEU A 1 84 ? 4.001 8.528 -6.614 1.00 57.94 84 LEU A C 1
ATOM 673 O O . LEU A 1 84 ? 4.798 9.433 -6.870 1.00 57.94 84 LEU A O 1
ATOM 677 N N . ARG A 1 85 ? 3.350 8.494 -5.441 1.00 60.56 85 ARG A N 1
ATOM 678 C CA . ARG A 1 85 ? 3.659 9.403 -4.311 1.00 60.56 85 ARG A CA 1
ATOM 679 C C . ARG A 1 85 ? 4.955 8.986 -3.612 1.00 60.56 85 ARG A C 1
ATOM 681 O O . ARG A 1 85 ? 5.023 8.758 -2.402 1.00 60.56 85 ARG A O 1
ATOM 688 N N . ILE A 1 86 ? 6.009 8.858 -4.399 1.00 60.34 86 ILE A N 1
ATOM 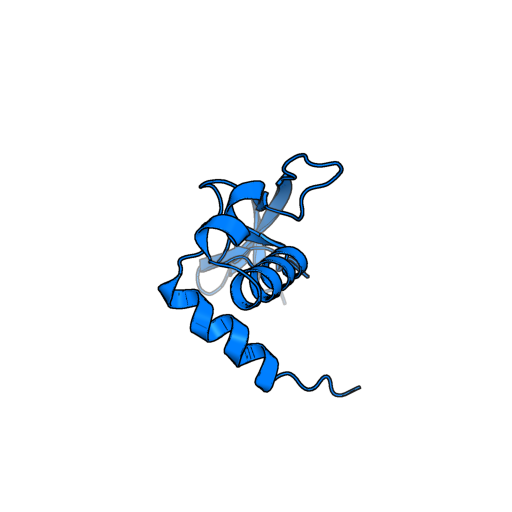689 C CA . ILE A 1 86 ? 7.333 8.482 -3.945 1.00 60.34 86 ILE A CA 1
ATOM 690 C C . ILE A 1 86 ? 8.279 9.609 -4.352 1.00 60.34 86 ILE A C 1
ATOM 692 O O . ILE A 1 86 ? 8.516 9.850 -5.532 1.00 60.34 86 ILE A O 1
ATOM 696 N N . THR A 1 87 ? 8.793 10.352 -3.372 1.00 55.94 87 THR A N 1
ATOM 697 C CA . THR A 1 87 ? 9.742 11.444 -3.619 1.00 55.94 87 THR A CA 1
ATOM 698 C C . THR A 1 87 ? 11.181 10.924 -3.600 1.00 55.94 87 THR A C 1
ATOM 700 O O . THR A 1 87 ? 11.550 10.099 -2.760 1.00 55.94 87 THR A O 1
ATOM 703 N N . SER A 1 88 ? 12.026 11.446 -4.495 1.00 54.66 88 SER A N 1
ATOM 704 C CA . SER A 1 88 ? 13.441 11.054 -4.641 1.00 54.66 88 SER A CA 1
ATOM 705 C C . SER A 1 88 ? 14.275 11.260 -3.367 1.00 54.66 88 SER A C 1
ATOM 707 O O . SER A 1 88 ? 15.198 10.498 -3.093 1.00 54.66 88 SER A O 1
ATOM 709 N N . ARG A 1 89 ? 13.939 12.258 -2.536 1.00 52.69 89 ARG A N 1
ATOM 710 C CA . ARG A 1 89 ? 14.654 12.554 -1.278 1.00 52.69 89 ARG A CA 1
ATOM 711 C C . ARG A 1 89 ? 14.367 11.540 -0.162 1.00 52.69 89 ARG A C 1
ATOM 713 O O . ARG A 1 89 ? 15.221 11.311 0.687 1.00 52.69 89 ARG A O 1
ATOM 720 N N . ARG A 1 90 ? 13.187 10.905 -0.159 1.00 50.94 90 ARG A N 1
ATOM 721 C CA . ARG A 1 90 ? 12.787 9.918 0.868 1.00 50.94 90 ARG A CA 1
ATOM 722 C C . ARG A 1 90 ? 13.265 8.496 0.539 1.00 50.94 90 ARG A C 1
ATOM 724 O O . ARG A 1 90 ? 13.372 7.670 1.442 1.00 50.94 90 ARG A O 1
ATOM 731 N N . TRP A 1 91 ? 13.622 8.269 -0.727 1.00 53.44 91 TRP A N 1
ATOM 732 C CA . TRP A 1 91 ? 14.112 7.020 -1.319 1.00 53.44 91 TRP A CA 1
ATOM 733 C C . TRP A 1 91 ? 15.368 6.450 -0.653 1.00 53.44 91 TRP A C 1
ATOM 735 O O . TRP A 1 91 ? 15.417 5.261 -0.338 1.00 53.44 91 TRP A O 1
ATOM 745 N N . ARG A 1 92 ? 16.342 7.320 -0.337 1.00 50.50 92 ARG A N 1
ATOM 746 C CA . ARG A 1 92 ? 17.593 6.939 0.347 1.00 50.50 92 ARG A CA 1
ATOM 747 C C . ARG A 1 92 ? 17.358 6.190 1.664 1.00 50.50 92 ARG A C 1
ATOM 749 O O . ARG A 1 92 ? 18.178 5.367 2.038 1.00 50.50 92 ARG A O 1
ATOM 756 N N . ARG A 1 93 ? 16.230 6.421 2.350 1.00 49.28 93 ARG A N 1
ATOM 757 C CA . ARG A 1 93 ? 15.887 5.732 3.609 1.00 49.28 93 ARG A CA 1
ATOM 758 C C . ARG A 1 93 ? 15.288 4.335 3.420 1.00 49.28 93 ARG A C 1
ATOM 760 O O . ARG A 1 93 ? 15.406 3.533 4.335 1.00 49.28 93 ARG A O 1
ATOM 767 N N . ILE A 1 94 ? 14.638 4.042 2.290 1.00 52.81 94 ILE A N 1
ATOM 768 C CA . ILE A 1 94 ? 14.020 2.724 2.029 1.00 52.81 94 ILE A CA 1
ATOM 769 C C . ILE A 1 94 ? 15.082 1.727 1.570 1.00 52.81 94 ILE A C 1
ATOM 771 O O . ILE A 1 94 ? 15.129 0.618 2.094 1.00 52.81 94 ILE A O 1
ATOM 775 N N . ALA A 1 95 ? 15.995 2.154 0.690 1.00 49.91 95 ALA A N 1
ATOM 776 C CA . ALA A 1 95 ? 17.167 1.359 0.322 1.00 49.91 95 ALA A CA 1
ATOM 777 C C . ALA A 1 95 ? 18.013 0.980 1.557 1.00 49.91 95 ALA A C 1
ATOM 779 O O . ALA A 1 95 ? 18.451 -0.158 1.670 1.00 49.91 95 ALA A O 1
ATOM 780 N N . ASN A 1 96 ? 18.150 1.892 2.530 1.00 45.62 96 ASN A N 1
ATOM 781 C CA . ASN A 1 96 ? 18.931 1.646 3.748 1.00 45.62 96 ASN A CA 1
ATOM 782 C C . ASN A 1 96 ? 18.222 0.771 4.800 1.00 45.62 96 ASN A C 1
ATOM 784 O O . ASN A 1 96 ? 18.882 0.194 5.654 1.00 45.62 96 ASN A O 1
ATOM 788 N N . LYS A 1 97 ? 16.887 0.633 4.757 1.00 45.84 97 LYS A N 1
ATOM 789 C CA . LYS A 1 97 ? 16.166 -0.259 5.686 1.00 45.84 97 LYS A CA 1
ATOM 790 C C . LYS A 1 97 ? 16.353 -1.741 5.350 1.00 45.84 97 LYS A C 1
ATOM 792 O O . LYS A 1 97 ? 16.290 -2.569 6.250 1.00 45.84 97 LYS A O 1
ATOM 797 N N . ARG A 1 98 ? 16.650 -2.088 4.092 1.00 43.25 98 ARG A N 1
ATOM 798 C CA . ARG A 1 98 ? 16.996 -3.468 3.698 1.00 43.25 98 ARG A CA 1
ATOM 799 C C . ARG A 1 98 ? 18.328 -3.959 4.276 1.00 43.25 98 ARG A C 1
ATOM 801 O O . ARG A 1 98 ? 18.539 -5.162 4.301 1.00 43.25 98 ARG A O 1
ATOM 808 N N . ALA A 1 99 ? 19.176 -3.070 4.798 1.00 40.38 99 ALA A N 1
ATOM 809 C CA . ALA A 1 99 ? 20.373 -3.464 5.538 1.00 40.38 99 ALA A CA 1
ATOM 810 C C . ALA A 1 99 ? 20.078 -3.944 6.977 1.00 40.38 99 ALA A C 1
ATOM 812 O O . ALA A 1 99 ? 20.985 -4.463 7.617 1.00 40.38 99 ALA A O 1
ATOM 813 N N . SER A 1 100 ? 18.847 -3.796 7.503 1.00 34.72 100 SER A N 1
ATOM 814 C CA . SER A 1 100 ? 18.539 -4.138 8.906 1.00 34.72 100 SER A CA 1
ATOM 815 C C . SER A 1 100 ? 17.442 -5.185 9.127 1.00 34.72 100 SER A C 1
ATOM 817 O O . SER A 1 100 ? 17.169 -5.503 10.281 1.00 34.72 100 SER A O 1
ATOM 819 N N . TYR A 1 101 ? 16.809 -5.736 8.088 1.00 33.09 101 TYR A N 1
ATOM 820 C CA . TYR A 1 101 ? 15.846 -6.834 8.258 1.00 33.09 101 TYR A CA 1
ATOM 821 C C . TYR A 1 101 ? 16.481 -8.154 7.822 1.00 33.09 101 TYR A C 1
ATOM 823 O O . TYR A 1 101 ? 16.281 -8.639 6.710 1.00 33.09 101 TYR A O 1
ATOM 831 N N . ARG A 1 102 ? 17.284 -8.711 8.734 1.00 25.06 102 ARG A N 1
ATOM 832 C CA . ARG A 1 102 ? 17.621 -10.134 8.772 1.00 25.06 102 ARG A CA 1
ATOM 833 C C . ARG A 1 102 ? 16.346 -10.862 9.193 1.00 25.06 102 ARG A C 1
ATOM 835 O O . ARG A 1 102 ? 15.889 -10.687 10.318 1.00 25.06 102 ARG A O 1
ATOM 842 N N . TRP A 1 103 ? 15.739 -11.608 8.275 1.00 25.48 103 TRP A N 1
ATOM 843 C CA . TRP A 1 103 ? 14.660 -12.532 8.613 1.00 25.48 103 TRP A CA 1
ATOM 844 C C . TRP A 1 103 ? 15.244 -13.585 9.555 1.00 25.48 103 TRP A C 1
ATOM 846 O O . TRP A 1 103 ? 16.092 -14.379 9.151 1.00 25.48 103 TRP A O 1
ATOM 856 N N . HIS A 1 104 ? 14.866 -13.522 10.827 1.00 25.59 104 HIS A N 1
ATOM 857 C CA . HIS A 1 104 ? 15.039 -14.642 11.735 1.00 25.59 104 HIS A CA 1
ATOM 858 C C . HIS A 1 104 ? 13.862 -15.583 11.468 1.00 25.59 104 HIS A C 1
ATOM 860 O O . HIS A 1 104 ? 12.713 -15.189 11.672 1.00 25.59 104 HIS A O 1
ATOM 866 N N . PHE A 1 105 ? 14.173 -16.750 10.902 1.00 28.81 105 PHE A N 1
ATOM 867 C CA . PHE A 1 105 ? 13.313 -17.926 10.988 1.00 28.81 105 PHE A CA 1
ATOM 868 C C . PHE A 1 105 ? 13.331 -18.454 12.422 1.00 28.81 105 PHE A C 1
ATOM 870 O O . PHE A 1 105 ? 14.400 -18.320 13.067 1.00 28.81 105 PHE A O 1
#

Radius of gyration: 16.93 Å; chains: 1; bounding box: 38×30×48 Å

InterPro domains:
  IPR029261 Transposase IS204/IS1001/IS1096/IS1165, zinc-finger [PF14690] (4-39)

pLDDT: mean 77.45, std 18.98, range [25.06, 94.31]

Sequence (105 aa):
MDAPLYGFGRKQQLFMDLPMHGRRVRLVIDCQRYRCRACGATFREPLPDINEKHMCTERMAAYVSEQASR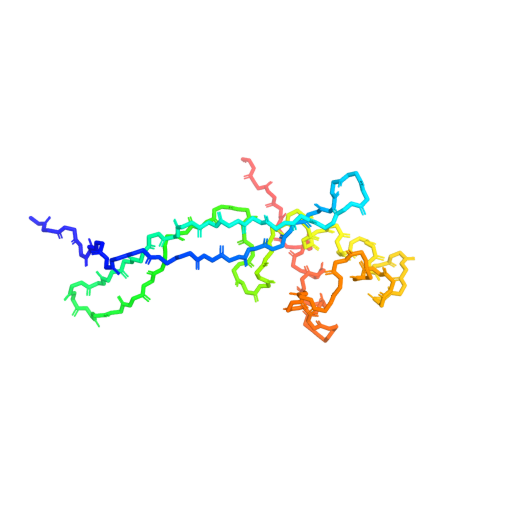RNWASAKAPFGTSLRITSRRWRRIANKRASYRWHF

Secondary structure (DSSP, 8-state):
---SEEEEEEEEEEEEEEEETTEEEEEEEEEEEEEETTT--EEE---TTEETTTTEEHHHHHHHHHHHHHS-HHHHHGGGGGG----HHHHHHHHHHTTS-----

Organism: NCBI:txid2729629